Protein AF-A0A849WXZ1-F1 (afdb_monomer_lite)

Structure (mmCIF, N/CA/C/O backbone):
data_AF-A0A849WXZ1-F1
#
_entry.id   AF-A0A849WXZ1-F1
#
loop_
_atom_site.group_PDB
_atom_site.id
_atom_site.type_symbol
_atom_site.label_atom_id
_atom_site.label_alt_id
_atom_site.label_comp_id
_atom_site.label_asym_id
_atom_site.label_entity_id
_atom_site.label_seq_id
_atom_site.pdbx_PDB_ins_code
_atom_site.Cartn_x
_atom_site.Cartn_y
_atom_site.Cartn_z
_atom_site.occupancy
_atom_site.B_iso_or_equiv
_atom_site.auth_seq_id
_atom_site.auth_comp_id
_atom_site.auth_asym_id
_atom_site.auth_atom_id
_atom_site.pdbx_PDB_model_num
ATOM 1 N N . MET A 1 1 ? 19.301 -1.416 -31.462 1.00 65.56 1 MET A N 1
ATOM 2 C CA . MET A 1 1 ? 20.055 -1.603 -30.202 1.00 65.56 1 MET A CA 1
ATOM 3 C C . MET A 1 1 ? 19.683 -0.550 -29.158 1.00 65.56 1 MET A C 1
ATOM 5 O O . MET A 1 1 ? 19.201 -0.932 -28.107 1.00 65.56 1 MET A O 1
ATOM 9 N N . THR A 1 2 ? 19.792 0.755 -29.436 1.00 80.56 2 THR A N 1
ATOM 10 C CA . THR A 1 2 ? 19.433 1.812 -28.460 1.00 80.56 2 THR A CA 1
ATOM 11 C C . THR A 1 2 ? 17.922 1.950 -28.202 1.00 80.56 2 THR A C 1
ATOM 13 O O . THR A 1 2 ? 17.516 2.243 -27.082 1.00 80.56 2 THR A O 1
ATOM 16 N N . LEU A 1 3 ? 17.081 1.700 -29.215 1.00 86.69 3 LEU A N 1
ATOM 17 C CA . LEU A 1 3 ? 15.620 1.821 -29.099 1.00 86.69 3 LEU A CA 1
ATOM 18 C C . LEU A 1 3 ? 15.001 0.742 -28.189 1.00 86.69 3 LEU A C 1
ATOM 20 O O . LEU A 1 3 ? 14.133 1.051 -27.381 1.00 86.69 3 LEU A O 1
ATOM 24 N N . ASP A 1 4 ? 15.480 -0.503 -28.277 1.00 86.38 4 ASP A N 1
ATOM 25 C CA . ASP A 1 4 ? 15.063 -1.600 -27.390 1.00 86.38 4 ASP A CA 1
ATOM 26 C C . ASP A 1 4 ? 15.362 -1.293 -25.927 1.00 86.38 4 ASP A C 1
ATOM 28 O O . ASP A 1 4 ? 14.514 -1.476 -25.059 1.00 86.38 4 ASP A O 1
ATOM 32 N N . ILE A 1 5 ? 16.558 -0.762 -25.660 1.00 86.69 5 ILE A N 1
ATOM 33 C CA . ILE A 1 5 ? 16.973 -0.361 -24.316 1.00 86.69 5 ILE A CA 1
ATOM 34 C C . ILE A 1 5 ? 16.024 0.721 -23.792 1.00 86.69 5 ILE A C 1
ATOM 36 O O . ILE A 1 5 ? 15.486 0.590 -22.695 1.00 86.69 5 ILE A O 1
ATOM 40 N N . PHE A 1 6 ? 15.746 1.747 -24.600 1.00 91.25 6 PHE A N 1
ATOM 41 C CA . PHE A 1 6 ? 14.797 2.797 -24.239 1.00 91.25 6 PHE A CA 1
ATOM 42 C C . PHE A 1 6 ? 13.401 2.239 -23.919 1.00 91.25 6 PHE A C 1
ATOM 44 O O . PHE A 1 6 ? 12.834 2.594 -22.892 1.00 91.25 6 PHE A O 1
ATOM 51 N N . LEU A 1 7 ? 12.870 1.321 -24.733 1.00 89.94 7 LEU A N 1
ATOM 52 C CA . LEU A 1 7 ? 11.563 0.690 -24.504 1.00 89.94 7 LEU A CA 1
ATOM 53 C C . LEU A 1 7 ? 11.520 -0.154 -23.224 1.00 89.94 7 LEU A C 1
ATOM 55 O O . LEU A 1 7 ? 10.518 -0.128 -22.507 1.00 89.94 7 LEU A O 1
ATOM 59 N N . VAL A 1 8 ? 12.595 -0.881 -22.916 1.00 85.38 8 VAL A N 1
ATOM 60 C CA . VAL A 1 8 ? 12.707 -1.674 -21.683 1.00 85.38 8 VAL A CA 1
ATOM 61 C C . VAL A 1 8 ? 12.695 -0.765 -20.456 1.00 85.38 8 VAL A C 1
ATOM 63 O O . VAL A 1 8 ? 11.876 -0.967 -19.558 1.00 85.38 8 VAL A O 1
ATOM 66 N N . PHE A 1 9 ? 13.536 0.272 -20.434 1.00 83.19 9 PHE A N 1
ATOM 67 C CA . PHE A 1 9 ? 13.573 1.222 -19.320 1.00 83.19 9 PHE A CA 1
ATOM 68 C C . PHE A 1 9 ? 12.284 2.037 -19.214 1.00 83.19 9 PHE A C 1
ATOM 70 O O . PHE A 1 9 ? 11.795 2.238 -18.112 1.00 83.19 9 PHE A O 1
ATOM 77 N N . PHE A 1 10 ? 11.668 2.419 -20.331 1.00 84.75 10 PHE A N 1
ATOM 78 C CA . PHE A 1 10 ? 10.387 3.121 -20.340 1.00 84.75 10 PHE A CA 1
ATOM 79 C C . PHE A 1 10 ? 9.254 2.269 -19.745 1.00 84.75 10 PHE A C 1
ATOM 81 O O . PHE A 1 10 ? 8.472 2.764 -18.936 1.00 84.75 10 PHE A O 1
ATOM 88 N N . ARG A 1 11 ? 9.188 0.968 -20.065 1.00 78.06 11 ARG A N 1
ATOM 89 C CA . ARG A 1 11 ? 8.210 0.045 -19.456 1.00 78.06 11 ARG A CA 1
ATOM 90 C C . ARG A 1 11 ? 8.476 -0.192 -17.971 1.00 78.06 11 ARG A C 1
ATOM 92 O O . ARG A 1 11 ? 7.522 -0.228 -17.199 1.00 78.06 11 ARG A O 1
ATOM 99 N N . LEU A 1 12 ? 9.741 -0.328 -17.574 1.00 79.69 12 LEU A N 1
ATOM 100 C CA . LEU A 1 12 ? 10.130 -0.438 -16.164 1.00 79.69 12 LEU A CA 1
ATOM 101 C C . LEU A 1 12 ? 9.767 0.833 -15.391 1.00 79.69 12 LEU A C 1
ATOM 103 O O . LEU A 1 12 ? 9.153 0.752 -14.331 1.00 79.69 12 LEU A O 1
ATOM 107 N N . SER A 1 13 ? 10.057 2.005 -15.956 1.00 77.44 13 SER A N 1
ATOM 108 C CA . SER A 1 13 ? 9.684 3.294 -15.384 1.00 77.44 13 SER A CA 1
ATOM 109 C C . SER A 1 13 ? 8.174 3.467 -15.291 1.00 77.44 13 SER A C 1
ATOM 111 O O . SER A 1 13 ? 7.728 3.974 -14.275 1.00 77.44 13 SER A O 1
ATOM 113 N N . LEU A 1 14 ? 7.378 3.015 -16.266 1.00 73.75 14 LEU A N 1
ATOM 114 C CA . LEU A 1 14 ? 5.910 3.036 -16.183 1.00 73.75 14 LEU A CA 1
ATOM 115 C C . LEU A 1 14 ? 5.362 2.086 -15.108 1.00 73.75 14 LEU A C 1
ATOM 117 O O . LEU A 1 14 ? 4.455 2.470 -14.372 1.00 73.75 14 LEU A O 1
ATOM 121 N N . LEU A 1 15 ? 5.934 0.885 -14.971 1.00 68.00 15 LEU A N 1
ATOM 122 C CA . LEU A 1 15 ? 5.592 -0.029 -13.874 1.00 68.00 15 LEU A CA 1
ATOM 123 C C . LEU A 1 15 ? 5.929 0.579 -12.502 1.00 68.00 15 LEU A C 1
ATOM 125 O O . LEU A 1 15 ? 5.174 0.400 -11.552 1.00 68.00 15 LEU A O 1
ATOM 129 N N . SER A 1 16 ? 7.041 1.311 -12.396 1.00 62.88 16 SER A N 1
ATOM 130 C CA . SER A 1 16 ? 7.443 2.003 -11.165 1.00 62.88 16 SER A CA 1
ATOM 131 C C . SER A 1 16 ? 6.721 3.337 -10.932 1.00 62.88 16 SER A C 1
ATOM 133 O O . SER A 1 16 ? 6.569 3.730 -9.779 1.00 62.88 16 SER A O 1
ATOM 135 N N . PHE A 1 17 ? 6.251 4.030 -11.977 1.00 62.31 17 PHE A N 1
ATOM 136 C CA . PHE A 1 17 ? 5.506 5.295 -11.861 1.00 62.31 17 PHE A CA 1
ATOM 137 C C . PHE A 1 17 ? 4.109 5.087 -11.270 1.00 62.31 17 PHE A C 1
ATOM 139 O O . PHE A 1 17 ? 3.593 5.973 -10.597 1.00 62.31 17 PHE A O 1
ATOM 146 N N . GLY A 1 18 ? 3.528 3.900 -11.461 1.00 58.22 18 GLY A N 1
ATOM 147 C CA . GLY A 1 18 ? 2.364 3.422 -10.710 1.00 58.22 18 GLY A CA 1
ATOM 148 C C . GLY A 1 18 ? 2.729 2.687 -9.417 1.00 58.22 18 GLY A C 1
ATOM 149 O O . GLY A 1 18 ? 1.927 1.888 -8.945 1.00 58.22 18 GLY A O 1
ATOM 150 N N . GLY A 1 19 ? 3.945 2.885 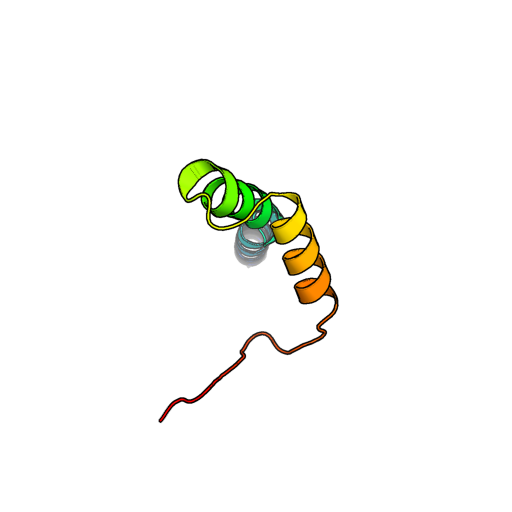-8.892 1.00 63.00 19 GLY A N 1
ATOM 151 C CA . GLY A 1 19 ? 4.482 2.180 -7.727 1.00 63.00 19 GLY A CA 1
ATOM 152 C C . GLY A 1 19 ? 3.606 2.290 -6.475 1.00 63.00 19 GLY A C 1
ATOM 153 O O . GLY A 1 19 ? 2.566 2.936 -6.482 1.00 63.00 19 GLY A O 1
ATOM 154 N N . VAL A 1 20 ? 4.057 1.675 -5.375 1.00 53.72 20 VAL A N 1
ATOM 155 C CA . VAL A 1 20 ? 3.378 1.540 -4.059 1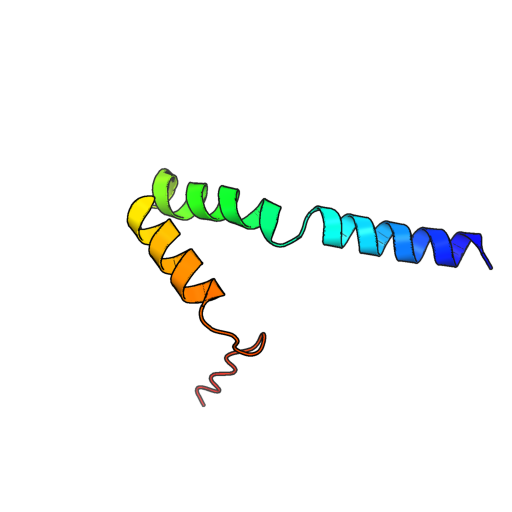.00 53.72 20 VAL A CA 1
ATOM 156 C C . VAL A 1 20 ? 2.526 2.755 -3.631 1.00 53.72 20 VAL A C 1
ATOM 158 O O . VAL A 1 20 ? 1.484 2.593 -3.001 1.00 53.72 20 VAL A O 1
ATOM 161 N N . PHE A 1 21 ? 2.919 3.966 -4.026 1.00 57.12 21 PHE A N 1
ATOM 162 C CA . PHE A 1 21 ? 2.206 5.223 -3.802 1.00 57.12 21 PHE A CA 1
ATOM 163 C C . PHE A 1 21 ? 0.806 5.332 -4.433 1.00 57.12 21 PHE A C 1
ATOM 165 O O . PHE A 1 21 ? -0.030 6.028 -3.868 1.00 57.12 21 PHE A O 1
ATOM 172 N N . GLY A 1 22 ? 0.522 4.668 -5.559 1.00 66.56 22 GLY A N 1
ATOM 173 C CA . GLY A 1 22 ? -0.819 4.647 -6.165 1.00 66.56 22 GLY A CA 1
ATOM 174 C C . GLY A 1 22 ? -1.748 3.600 -5.543 1.00 66.56 22 GLY A C 1
ATOM 175 O O . GLY A 1 22 ? -2.960 3.785 -5.500 1.00 66.56 22 GLY A O 1
ATOM 176 N N . VAL A 1 23 ? -1.172 2.519 -5.012 1.00 70.31 23 VAL A N 1
ATOM 177 C CA . VAL A 1 23 ? -1.917 1.432 -4.359 1.00 70.31 23 VAL A CA 1
ATOM 178 C C . VAL A 1 23 ? -2.362 1.835 -2.958 1.00 70.31 23 VAL A C 1
ATOM 180 O O . VAL A 1 23 ? -3.434 1.436 -2.527 1.00 70.31 23 VAL A O 1
ATOM 183 N N . LEU A 1 24 ? -1.575 2.648 -2.251 1.00 76.25 24 LEU A N 1
ATOM 184 C CA . LEU A 1 24 ? -1.877 3.073 -0.885 1.00 76.25 24 LEU A CA 1
ATOM 185 C C . LEU A 1 24 ? -3.232 3.801 -0.718 1.00 76.25 24 LEU A C 1
ATOM 187 O O . LEU A 1 24 ? -3.996 3.379 0.151 1.00 76.25 24 LEU A O 1
ATOM 191 N N . PRO A 1 25 ? -3.575 4.838 -1.511 1.00 76.94 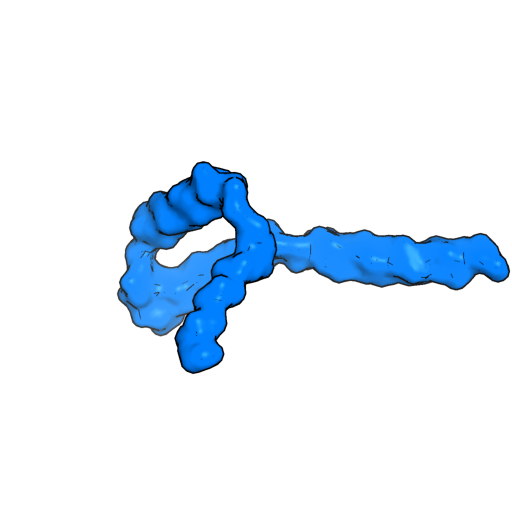25 PRO A N 1
ATOM 192 C CA . PRO A 1 25 ? -4.872 5.507 -1.392 1.00 76.94 25 PRO A CA 1
ATOM 193 C C . PRO A 1 25 ? -6.044 4.603 -1.800 1.00 76.94 25 PRO A C 1
ATOM 195 O O . PRO A 1 25 ? -7.123 4.702 -1.220 1.00 76.94 25 PRO A O 1
ATOM 198 N N . GLU A 1 26 ? -5.840 3.680 -2.745 1.00 78.19 26 GLU A N 1
ATOM 199 C CA . GLU A 1 26 ? -6.869 2.697 -3.104 1.00 78.19 26 GLU A CA 1
ATOM 200 C C . GLU A 1 26 ? -7.049 1.643 -2.001 1.00 78.19 26 GLU A C 1
ATOM 202 O O . GLU A 1 26 ? -8.173 1.260 -1.682 1.00 78.19 26 GLU A O 1
ATOM 207 N N . LEU A 1 27 ? -5.962 1.233 -1.343 1.00 79.06 27 LEU A N 1
ATOM 208 C CA . LEU A 1 27 ? -5.996 0.333 -0.192 1.00 79.06 27 LEU A CA 1
ATOM 209 C C . LEU A 1 27 ? -6.734 0.979 0.988 1.00 79.06 27 LEU A C 1
ATOM 211 O O . LEU A 1 27 ? -7.564 0.324 1.614 1.00 79.06 27 LEU A O 1
ATOM 215 N N . GLU A 1 28 ? -6.481 2.262 1.266 1.00 81.56 28 GLU A N 1
ATOM 216 C CA . GLU A 1 28 ? -7.233 3.015 2.274 1.00 81.56 28 GLU A CA 1
ATOM 217 C C . GLU A 1 28 ? -8.726 3.031 1.930 1.00 81.56 28 GLU A C 1
ATOM 219 O O . GLU A 1 28 ? -9.560 2.703 2.776 1.00 81.56 28 GLU A O 1
ATOM 224 N N . ARG A 1 29 ? -9.071 3.330 0.671 1.00 83.12 29 ARG A N 1
ATOM 225 C CA . ARG A 1 29 ? -10.461 3.345 0.198 1.00 83.12 29 ARG A CA 1
ATOM 226 C C . ARG A 1 29 ? -11.139 1.989 0.400 1.00 83.12 29 ARG A C 1
ATOM 228 O O . ARG A 1 29 ? -12.228 1.928 0.967 1.00 83.12 29 ARG A O 1
ATOM 235 N N . MET A 1 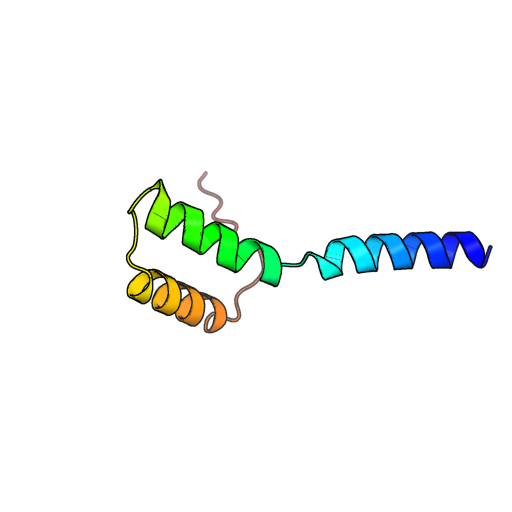30 ? -10.497 0.896 -0.001 1.00 82.56 30 MET A N 1
ATOM 236 C CA . MET A 1 30 ? -11.055 -0.451 0.148 1.00 82.56 30 MET A CA 1
ATOM 237 C C . MET A 1 30 ? -11.220 -0.851 1.621 1.00 82.56 30 MET A C 1
ATOM 239 O O . MET A 1 30 ? -12.257 -1.388 2.009 1.00 82.56 30 MET A O 1
ATOM 243 N N . VAL A 1 31 ? -10.220 -0.580 2.460 1.00 81.62 31 VAL A N 1
ATOM 244 C CA . VAL A 1 31 ? -10.183 -1.050 3.855 1.00 81.62 31 VAL A CA 1
ATOM 245 C C . VAL A 1 31 ? -11.057 -0.199 4.782 1.00 81.62 31 VAL A C 1
ATOM 247 O O . VAL A 1 31 ? -11.681 -0.743 5.696 1.00 81.62 31 VAL A O 1
ATOM 250 N N . VAL A 1 32 ? -11.125 1.115 4.550 1.00 82.50 32 VAL A N 1
ATOM 251 C CA . VAL A 1 32 ? -11.877 2.063 5.388 1.00 82.50 32 VAL A CA 1
ATOM 252 C C . VAL A 1 32 ? -13.297 2.271 4.870 1.00 82.50 32 VAL A C 1
ATOM 254 O O . VAL A 1 32 ? -14.240 2.237 5.657 1.00 82.50 32 VAL A O 1
ATOM 257 N N . VAL A 1 33 ? -13.465 2.484 3.560 1.00 79.69 33 VAL A N 1
ATOM 258 C CA . VAL A 1 33 ? -14.758 2.884 2.978 1.00 79.69 33 VAL A CA 1
ATOM 259 C C . VAL A 1 33 ? -15.587 1.677 2.555 1.00 79.69 33 VAL A C 1
ATOM 261 O O . VAL A 1 33 ? -16.774 1.632 2.863 1.00 79.69 33 VAL A O 1
ATOM 264 N N . GLU A 1 34 ? -14.995 0.697 1.865 1.00 78.25 34 GLU A N 1
ATOM 265 C CA . GLU A 1 34 ? -15.769 -0.452 1.363 1.00 78.25 34 GLU A CA 1
ATOM 266 C C . GLU A 1 34 ? -15.955 -1.555 2.407 1.00 78.25 34 GLU A C 1
ATOM 268 O O . GLU A 1 34 ? -17.049 -2.097 2.544 1.00 78.25 34 GLU A O 1
ATOM 273 N N . GLN A 1 35 ? -14.897 -1.897 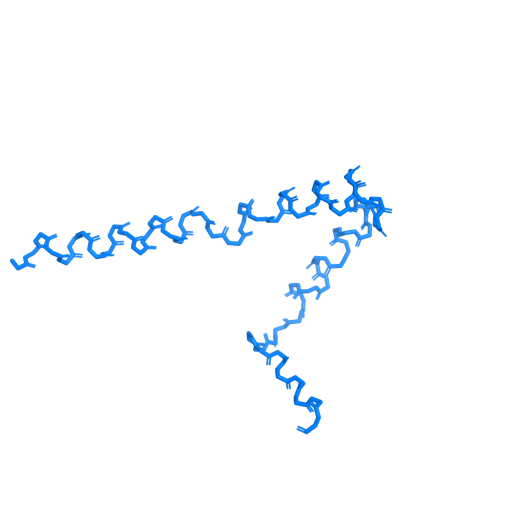3.143 1.00 81.56 35 GLN A N 1
ATOM 274 C CA . GLN A 1 35 ? -14.912 -3.008 4.099 1.00 81.56 35 GLN A CA 1
ATOM 275 C C . GLN A 1 35 ? -15.134 -2.565 5.553 1.00 81.56 35 GLN A C 1
ATOM 277 O O . GLN A 1 35 ? -15.585 -3.363 6.375 1.00 81.56 35 GLN A O 1
ATOM 282 N N . GLY A 1 36 ? -14.806 -1.313 5.895 1.00 78.75 36 GLY A N 1
ATOM 283 C CA . GLY A 1 36 ? -14.942 -0.776 7.255 1.00 78.75 36 GLY A CA 1
ATOM 284 C C . GLY A 1 36 ? -14.076 -1.479 8.310 1.00 78.75 36 GLY A C 1
ATOM 285 O O . GLY A 1 36 ? -14.378 -1.409 9.500 1.00 78.75 36 GLY A O 1
ATOM 286 N N . TRP A 1 37 ? -13.014 -2.182 7.904 1.00 81.00 37 TRP A N 1
ATOM 287 C CA . TRP A 1 37 ? -12.156 -2.957 8.810 1.00 81.00 37 TRP A CA 1
ATOM 288 C C . TRP A 1 37 ? -11.287 -2.067 9.703 1.00 81.00 37 TRP A C 1
ATOM 290 O O . TRP A 1 37 ? -10.943 -2.445 10.825 1.00 81.00 37 TRP A O 1
ATOM 300 N N . LEU A 1 38 ? -10.924 -0.881 9.214 1.00 79.06 38 LEU A N 1
ATOM 301 C CA . LEU A 1 38 ? -10.124 0.104 9.936 1.00 79.06 38 LEU A CA 1
ATOM 302 C C . LEU A 1 38 ? -10.713 1.500 9.727 1.00 79.06 38 LEU A C 1
ATOM 304 O O . LEU A 1 38 ? -11.319 1.786 8.704 1.00 79.06 38 LEU A O 1
ATOM 308 N N . THR A 1 39 ? -10.512 2.388 10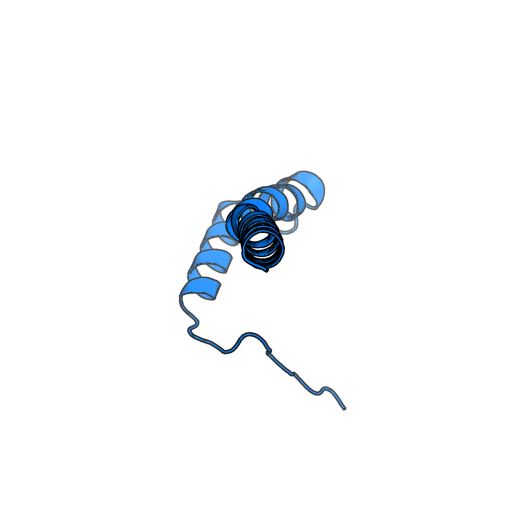.696 1.00 82.94 39 THR A N 1
ATOM 309 C CA . THR A 1 39 ? -10.717 3.830 10.507 1.00 82.94 39 THR A CA 1
ATOM 310 C C . THR A 1 39 ? -9.484 4.437 9.833 1.00 82.94 39 THR A C 1
ATOM 312 O O . THR A 1 39 ? -8.379 3.935 10.049 1.00 82.94 39 THR A O 1
ATOM 315 N N . SER A 1 40 ? -9.630 5.531 9.069 1.00 80.19 40 SER A N 1
ATOM 316 C CA . SER A 1 40 ? -8.492 6.209 8.403 1.00 80.19 40 SER A CA 1
ATOM 317 C C . SER A 1 40 ? -7.328 6.502 9.357 1.00 80.19 40 SER A C 1
ATOM 319 O O . SER A 1 40 ? -6.167 6.327 9.006 1.00 80.19 40 SER A O 1
ATOM 321 N N . GLU A 1 41 ? -7.625 6.852 10.610 1.00 83.06 41 GLU A N 1
ATOM 322 C CA . GLU A 1 41 ? -6.616 7.103 11.646 1.00 83.06 41 GLU A CA 1
ATOM 323 C C . GLU A 1 41 ? -5.800 5.849 12.007 1.00 83.06 41 GLU A C 1
ATOM 325 O O . GLU A 1 41 ? -4.575 5.904 12.120 1.00 83.06 41 GLU A O 1
ATOM 330 N N . LYS A 1 42 ? -6.464 4.692 12.132 1.00 79.38 42 LYS A N 1
ATOM 331 C CA . LYS A 1 42 ? -5.799 3.408 12.402 1.00 79.38 42 LYS A CA 1
ATOM 332 C C . LYS A 1 42 ? -5.035 2.902 11.183 1.00 79.38 42 LYS A C 1
ATOM 334 O O . LYS A 1 42 ? -3.967 2.318 11.343 1.00 79.38 42 LYS A O 1
ATOM 339 N N . PHE A 1 43 ? -5.559 3.139 9.981 1.00 82.69 43 PHE A N 1
ATOM 340 C CA . PHE A 1 43 ? -4.871 2.820 8.733 1.00 82.69 43 PHE A CA 1
ATOM 341 C C . PHE A 1 43 ? -3.563 3.611 8.604 1.00 82.69 43 PHE A C 1
ATOM 343 O O . PHE A 1 43 ? -2.513 3.022 8.351 1.00 82.69 43 PHE A O 1
ATOM 350 N N . LEU A 1 44 ? -3.595 4.920 8.873 1.00 82.38 44 LEU A N 1
ATOM 351 C CA . LEU A 1 44 ? -2.406 5.770 8.845 1.00 82.38 44 LEU A CA 1
ATOM 352 C C . LEU A 1 44 ? -1.375 5.349 9.899 1.00 82.38 44 LEU A C 1
ATOM 354 O O . LEU A 1 44 ? -0.190 5.256 9.589 1.00 82.38 44 LEU A O 1
ATOM 358 N N . GLN A 1 45 ? -1.808 5.044 11.127 1.00 80.12 45 GLN A N 1
ATOM 359 C CA . GLN A 1 45 ? -0.909 4.528 12.164 1.00 80.12 45 GLN A CA 1
ATOM 360 C C . GLN A 1 45 ? -0.264 3.200 11.749 1.00 80.12 45 GLN A C 1
ATOM 362 O O . GLN A 1 45 ? 0.945 3.046 11.899 1.00 80.12 45 GLN A O 1
ATOM 367 N N . ALA A 1 46 ? -1.033 2.267 11.181 1.00 77.75 46 ALA A N 1
ATOM 368 C CA . ALA A 1 46 ? -0.507 0.998 10.683 1.00 77.75 46 ALA A CA 1
ATOM 369 C C . ALA A 1 46 ? 0.473 1.192 9.514 1.00 77.75 46 ALA A C 1
ATOM 371 O O . ALA A 1 46 ? 1.513 0.537 9.473 1.00 77.75 46 ALA A O 1
ATOM 372 N N . TYR A 1 47 ? 0.182 2.121 8.599 1.00 79.69 47 TYR A N 1
ATOM 373 C CA . TYR A 1 47 ? 1.079 2.482 7.503 1.00 79.69 47 TYR A CA 1
ATOM 374 C C . TYR A 1 47 ? 2.396 3.061 8.023 1.00 79.69 47 TYR A C 1
ATOM 376 O O . TYR A 1 47 ? 3.465 2.610 7.621 1.00 79.69 47 TYR A O 1
ATOM 384 N N . VAL A 1 48 ? 2.332 4.011 8.959 1.00 76.88 48 VAL A N 1
ATOM 385 C CA . VAL A 1 48 ? 3.518 4.607 9.586 1.00 76.88 48 VAL A CA 1
ATOM 386 C C . VAL A 1 48 ? 4.328 3.532 10.307 1.00 76.88 48 VAL A C 1
ATOM 388 O O . VAL A 1 48 ? 5.523 3.421 10.060 1.00 76.88 48 VAL A O 1
ATOM 391 N N . VAL A 1 49 ? 3.690 2.676 11.110 1.00 78.44 49 VAL A N 1
ATOM 392 C CA . VAL A 1 49 ? 4.357 1.535 11.759 1.00 78.44 49 VAL A CA 1
ATOM 393 C C . VAL A 1 49 ? 5.019 0.617 10.724 1.00 78.44 49 VAL A C 1
ATOM 395 O O . VAL A 1 49 ? 6.164 0.226 10.920 1.00 78.44 49 VAL A O 1
ATOM 398 N N . GLY A 1 50 ? 4.359 0.334 9.597 1.00 73.50 50 GLY A N 1
ATOM 399 C CA . GLY A 1 50 ? 4.919 -0.460 8.500 1.00 73.50 50 GLY A CA 1
ATOM 400 C C . GLY A 1 50 ? 6.126 0.187 7.810 1.00 73.50 50 GLY A C 1
ATOM 401 O O . GLY A 1 50 ? 7.059 -0.520 7.446 1.00 73.50 50 GLY A O 1
ATOM 402 N N . GLN A 1 51 ? 6.156 1.517 7.684 1.00 71.19 51 GLN A N 1
ATOM 403 C CA . GLN A 1 51 ? 7.320 2.267 7.182 1.00 71.19 51 GLN A CA 1
ATOM 404 C C . GLN A 1 51 ? 8.460 2.343 8.214 1.00 71.19 51 GLN A C 1
ATOM 406 O O . GLN A 1 51 ? 9.628 2.444 7.844 1.00 71.19 51 GLN A O 1
ATOM 411 N N . PHE A 1 52 ? 8.130 2.281 9.509 1.00 66.62 52 PHE A N 1
ATOM 412 C CA . PHE A 1 52 ? 9.088 2.248 10.620 1.00 66.62 52 PHE A CA 1
ATOM 413 C C . PHE A 1 52 ? 9.752 0.881 10.817 1.00 66.62 52 PHE A C 1
ATOM 415 O O . PHE A 1 52 ? 10.721 0.796 11.571 1.00 66.62 52 PHE A O 1
ATOM 422 N N . VAL A 1 53 ? 9.270 -0.175 10.156 1.00 64.88 53 VAL A N 1
ATOM 423 C CA . VAL A 1 53 ? 9.937 -1.478 10.116 1.00 64.88 53 VAL A CA 1
ATOM 424 C C . VAL A 1 53 ? 10.863 -1.499 8.893 1.00 64.88 53 VAL A C 1
ATOM 426 O O . VAL A 1 53 ? 10.397 -1.787 7.791 1.00 64.88 53 VAL A O 1
ATOM 429 N N . PRO A 1 54 ? 12.181 -1.234 9.027 1.00 58.00 54 PRO A N 1
ATOM 430 C CA . PRO A 1 54 ? 13.128 -1.543 7.964 1.00 58.00 54 PRO A CA 1
ATOM 431 C C . PRO A 1 54 ? 13.320 -3.068 7.947 1.00 58.00 54 PRO A C 1
ATOM 433 O O . PRO A 1 54 ? 14.269 -3.602 8.515 1.00 58.00 54 PRO A O 1
ATOM 436 N N . GLY A 1 55 ? 12.356 -3.787 7.370 1.00 54.09 55 GLY A N 1
ATOM 437 C CA . GLY A 1 55 ? 12.334 -5.248 7.290 1.00 54.09 55 GLY A CA 1
ATOM 438 C C . GLY A 1 55 ? 12.224 -5.737 5.843 1.00 54.09 55 GLY A C 1
ATOM 439 O O . GLY A 1 55 ? 11.586 -5.074 5.027 1.00 54.09 55 GLY A O 1
ATOM 440 N N . PRO A 1 56 ? 12.857 -6.875 5.501 1.00 48.62 56 PRO A N 1
ATOM 441 C CA . PRO A 1 56 ? 13.027 -7.339 4.128 1.00 48.62 56 PRO A CA 1
ATOM 442 C C . PRO A 1 56 ? 11.667 -7.669 3.510 1.00 48.62 56 PRO A C 1
ATOM 444 O O . PRO A 1 56 ? 10.782 -8.169 4.194 1.00 48.62 56 PRO A O 1
ATOM 447 N N . ASN A 1 57 ? 11.528 -7.447 2.204 1.00 46.72 57 ASN A N 1
ATOM 448 C CA . ASN A 1 57 ? 10.325 -7.650 1.379 1.00 46.72 57 ASN A CA 1
ATOM 449 C C . ASN A 1 57 ? 9.661 -9.049 1.423 1.00 46.72 57 ASN A C 1
ATOM 451 O O . ASN A 1 57 ? 8.802 -9.339 0.598 1.00 46.72 57 ASN A O 1
ATOM 455 N N . MET A 1 58 ? 10.023 -9.936 2.343 1.00 46.56 58 MET A N 1
ATOM 456 C CA . MET A 1 58 ? 9.374 -11.219 2.556 1.00 46.56 58 MET A CA 1
ATOM 457 C C . MET A 1 58 ? 9.465 -11.561 4.041 1.00 46.56 58 MET A C 1
ATOM 459 O O . MET A 1 58 ? 10.461 -12.121 4.496 1.00 46.56 58 MET A O 1
ATOM 463 N N . ALA A 1 59 ? 8.395 -11.320 4.795 1.00 46.00 59 ALA A N 1
ATOM 464 C CA . ALA A 1 59 ? 8.078 -12.242 5.875 1.00 46.00 59 ALA A CA 1
ATOM 465 C C . ALA A 1 59 ? 7.697 -13.576 5.208 1.00 46.00 59 ALA A C 1
ATOM 467 O O . ALA A 1 59 ? 6.522 -13.906 5.061 1.00 46.00 59 ALA A O 1
ATOM 468 N N . MET A 1 60 ? 8.706 -14.323 4.740 1.00 44.53 60 MET A N 1
ATOM 469 C CA . MET A 1 60 ? 8.606 -15.773 4.681 1.00 44.53 60 MET A CA 1
ATOM 470 C C . MET A 1 60 ? 8.389 -16.210 6.128 1.00 44.53 60 MET A C 1
ATOM 472 O O . MET A 1 60 ? 9.336 -16.421 6.878 1.00 44.53 60 MET A O 1
ATOM 476 N N . CYS A 1 61 ? 7.129 -16.285 6.536 1.00 42.41 61 CYS A N 1
ATOM 477 C CA . CYS A 1 61 ? 6.717 -17.286 7.494 1.00 42.41 61 CYS A CA 1
ATOM 478 C C . CYS A 1 61 ? 6.576 -18.580 6.686 1.00 42.41 61 CYS A C 1
ATOM 480 O O . CYS A 1 61 ? 5.546 -18.741 6.026 1.00 42.41 61 CYS A O 1
ATOM 482 N N . PRO A 1 62 ? 7.559 -19.501 6.683 1.00 45.94 62 PRO A N 1
ATOM 483 C CA . PRO A 1 62 ? 7.220 -20.878 6.409 1.00 45.94 62 PRO A CA 1
ATOM 484 C C . PRO A 1 62 ? 6.415 -21.336 7.629 1.00 45.94 62 PRO A C 1
ATOM 486 O O . PRO A 1 62 ? 6.956 -21.621 8.695 1.00 45.94 62 PRO A O 1
ATOM 489 N N . LEU A 1 63 ? 5.091 -21.278 7.513 1.00 50.53 63 LEU A N 1
ATOM 490 C CA . LEU A 1 63 ? 4.261 -22.207 8.257 1.00 50.53 63 LEU A CA 1
ATOM 491 C C . LEU A 1 63 ? 4.259 -23.498 7.440 1.00 50.53 63 LEU A C 1
ATOM 493 O O . LEU A 1 63 ? 3.791 -23.494 6.301 1.00 50.53 63 LEU A O 1
ATOM 497 N N . VAL A 1 64 ? 4.755 -24.551 8.100 1.00 46.31 64 VAL A N 1
ATOM 498 C CA . VAL A 1 64 ? 5.073 -25.918 7.642 1.00 46.31 64 VAL A CA 1
ATOM 499 C C . VAL A 1 64 ? 6.518 -26.109 7.195 1.00 46.31 64 VAL A C 1
ATOM 501 O O . VAL A 1 64 ? 6.925 -25.546 6.158 1.00 46.31 64 VAL A O 1
#

Radius of gyration: 17.21 Å; chains: 1; bounding box: 36×33×43 Å

pLDDT: mean 71.89, std 13.38, range [42.41, 91.25]

Sequence (64 aa):
MTLDIFLVFFRLSLLSFGGVFGVLPELERMVVVEQGWLTSEKFLQAYVVGQFVPGPNMAMCPLV

Foldseek 3Di:
DVVVVVVVVVVVVVVCVCPPVVVLVVVCCCCCPVVNVDHSVVSVVVVVVVVVPPDDPDPPPPPD

Secondary structure (DSSP, 8-state):
-HHHHHHHHHHHHHHHHTSHHHHHHHHHIIIIIIS-SS-HHHHHHHHHHHHH----S-------